Protein AF-A0A412N6F5-F1 (afdb_monomer_lite)

pLDDT: mean 70.25, std 10.72, range [35.09, 85.38]

Radius of gyration: 18.5 Å; chains: 1; bounding box: 48×37×52 Å

Foldseek 3Di:
DDDPVVLVVLVVVLVVLVVVLVVCVVPDDPPDDDVVSVVSVVCSLVSVLVSLVVCVVVVVCCVVPNPVVVLVVLCCVQVVVLCCVLPVVCCPPPVDDPPDPVSVVVSVPCPPPPPRNSRVVSSVVSVVVSVVVCVVVVVPD

InterPro domains:
  IPR002656 Acyltransferase 3 domain [PF01757] (7-138)
  IPR052734 Nodulation factor acetyltransferase [PTHR37312] (2-135)

Secondary structure (DSSP, 8-state):
----HHHHHHHHHHHHHHHHHHHHHHH--TT---HHHHHHHHHHHHHHHHHHHHHHHHH-HHHHH-HHHHHHHHHHHHHHHHHIIIIIHHHHHH-----SHHHHHHTT-TTT-TTTTHHHHHHHHHHHHHHHHHHHHHT--

Structure (mmCIF, N/CA/C/O backbone):
data_AF-A0A412N6F5-F1
#
_entry.id   AF-A0A412N6F5-F1
#
loop_
_atom_site.group_PDB
_atom_site.id
_atom_site.type_symbol
_atom_site.label_atom_id
_atom_site.label_alt_id
_atom_site.label_comp_id
_atom_site.label_asym_id
_atom_site.label_entity_id
_atom_site.label_seq_id
_atom_site.pdbx_PDB_ins_code
_atom_site.Cartn_x
_atom_site.Cartn_y
_atom_site.Cartn_z
_atom_site.occupancy
_atom_site.B_iso_or_equiv
_atom_site.auth_seq_id
_atom_site.auth_comp_id
_atom_site.auth_asym_id
_atom_site.auth_atom_id
_atom_site.pdbx_PDB_model_num
ATOM 1 N N . MET A 1 1 ? -12.644 -17.240 14.945 1.00 44.16 1 MET A N 1
ATOM 2 C CA . MET A 1 1 ? -12.453 -16.403 13.737 1.00 44.16 1 MET A CA 1
ATOM 3 C C . MET A 1 1 ? -12.464 -17.314 12.515 1.00 44.16 1 MET A C 1
ATOM 5 O O . MET A 1 1 ? -11.450 -17.941 12.242 1.00 44.16 1 MET A O 1
ATOM 9 N N . GLN A 1 2 ? -13.594 -17.452 11.816 1.00 44.81 2 GLN A N 1
ATOM 10 C CA . GLN A 1 2 ? -13.623 -18.191 10.548 1.00 44.81 2 GLN A CA 1
ATOM 11 C C . GLN A 1 2 ? -12.888 -17.371 9.484 1.00 44.81 2 GLN A C 1
ATOM 13 O O . GLN A 1 2 ? -13.275 -16.236 9.186 1.00 44.81 2 GLN A O 1
ATOM 18 N N . ARG A 1 3 ? -11.791 -17.921 8.951 1.00 55.47 3 ARG A N 1
ATOM 19 C CA . ARG A 1 3 ? -11.164 -17.378 7.746 1.00 55.47 3 ARG A CA 1
ATOM 20 C C . ARG A 1 3 ? -12.176 -17.493 6.621 1.00 55.47 3 ARG A C 1
ATOM 22 O O . ARG A 1 3 ? -12.819 -18.523 6.468 1.00 55.47 3 ARG A O 1
ATOM 29 N N . VAL A 1 4 ? -12.341 -16.419 5.865 1.00 65.88 4 VAL A N 1
ATOM 30 C CA . VAL A 1 4 ? -13.193 -16.462 4.683 1.00 65.88 4 VAL A CA 1
ATOM 31 C C . VAL A 1 4 ? -12.286 -16.715 3.513 1.00 65.88 4 VAL A C 1
ATOM 33 O O . VAL A 1 4 ? -11.640 -15.797 3.016 1.00 65.88 4 VAL A O 1
ATOM 36 N N . GLU A 1 5 ? -12.222 -17.989 3.149 1.00 74.06 5 GLU A N 1
ATOM 37 C CA . GLU A 1 5 ? -11.333 -18.545 2.132 1.00 74.06 5 GLU A CA 1
ATOM 38 C C . GLU A 1 5 ? -11.430 -17.758 0.821 1.00 74.06 5 GLU A C 1
ATOM 40 O O . GLU A 1 5 ? -10.413 -17.445 0.212 1.00 74.06 5 GLU A O 1
ATOM 45 N N . HIS A 1 6 ? -12.630 -17.286 0.463 1.00 77.69 6 HIS A N 1
ATOM 46 C CA . HIS A 1 6 ? -12.861 -16.416 -0.696 1.00 77.69 6 HIS A CA 1
ATOM 47 C C . HIS A 1 6 ? -11.967 -15.165 -0.730 1.00 77.69 6 HIS A C 1
ATOM 49 O O . HIS A 1 6 ? -11.555 -14.729 -1.802 1.00 77.69 6 HIS A O 1
ATOM 55 N N . ILE A 1 7 ? -11.631 -14.585 0.425 1.00 77.31 7 ILE A N 1
ATOM 56 C CA . ILE A 1 7 ? -10.766 -13.399 0.501 1.00 77.31 7 ILE A CA 1
ATOM 57 C C . ILE A 1 7 ? -9.298 -13.760 0.319 1.00 77.31 7 ILE A C 1
ATOM 59 O O . ILE A 1 7 ? -8.547 -12.983 -0.271 1.00 77.31 7 ILE A O 1
ATOM 63 N N . ASP A 1 8 ? -8.887 -14.927 0.803 1.00 77.69 8 ASP A N 1
ATOM 64 C CA . ASP A 1 8 ? -7.524 -15.407 0.605 1.00 77.69 8 ASP A CA 1
ATOM 65 C C . ASP A 1 8 ? -7.305 -15.790 -0.871 1.00 77.69 8 ASP A C 1
ATOM 67 O O . ASP A 1 8 ? -6.278 -15.419 -1.444 1.00 77.69 8 ASP A O 1
ATOM 71 N N . TYR A 1 9 ? -8.311 -16.374 -1.537 1.00 83.44 9 TYR A N 1
ATOM 72 C CA . TYR A 1 9 ? -8.307 -16.572 -2.993 1.00 83.44 9 TYR A CA 1
ATOM 73 C C . TYR A 1 9 ? -8.248 -15.248 -3.766 1.00 83.44 9 TYR A C 1
ATOM 75 O O . TYR A 1 9 ? -7.427 -15.108 -4.672 1.00 83.44 9 TYR A O 1
ATOM 83 N N . LEU A 1 10 ? -9.053 -14.248 -3.387 1.00 82.88 10 LEU A N 1
ATOM 84 C CA . LEU A 1 10 ? -9.028 -12.921 -4.019 1.00 82.88 10 LEU A CA 1
ATOM 85 C C . LEU A 1 10 ? -7.679 -12.215 -3.848 1.00 82.88 10 LEU A C 1
ATOM 87 O O . LEU A 1 10 ? -7.197 -11.583 -4.784 1.00 82.88 10 LEU A O 1
ATOM 91 N N . LYS A 1 11 ? -7.035 -12.341 -2.682 1.00 80.81 11 LYS A N 1
ATOM 92 C CA . LYS A 1 11 ? -5.668 -11.840 -2.479 1.00 80.81 11 LYS A CA 1
ATOM 93 C C . LYS A 1 11 ? -4.666 -12.546 -3.376 1.00 80.81 11 LYS A C 1
ATOM 95 O O . LYS A 1 11 ? -3.832 -11.875 -3.976 1.00 80.81 11 LYS A O 1
ATOM 100 N N . GLY A 1 12 ? -4.737 -13.874 -3.463 1.00 83.50 12 GLY A N 1
ATOM 101 C CA . GLY A 1 12 ? -3.881 -14.651 -4.356 1.00 83.50 12 GLY A CA 1
ATOM 102 C C . GLY A 1 12 ? -4.040 -14.198 -5.805 1.00 83.50 12 GLY A C 1
ATOM 103 O O . GLY A 1 12 ? -3.053 -13.905 -6.474 1.00 83.50 12 GLY A O 1
ATOM 104 N N . PHE A 1 13 ? -5.283 -14.025 -6.251 1.00 85.25 13 PHE A N 1
ATOM 105 C CA . PHE A 1 13 ? -5.604 -13.509 -7.579 1.00 85.25 13 PHE A CA 1
ATOM 106 C C . PHE A 1 13 ? -5.039 -12.100 -7.820 1.00 85.25 13 PHE A C 1
ATOM 108 O O . PHE A 1 13 ? -4.416 -11.855 -8.852 1.00 85.25 13 PHE A O 1
ATOM 115 N N . ALA A 1 14 ? -5.161 -11.199 -6.839 1.00 82.56 14 ALA A N 1
ATOM 116 C CA . ALA A 1 14 ? -4.574 -9.859 -6.886 1.00 82.56 14 ALA A CA 1
ATOM 117 C C . ALA A 1 14 ? -3.048 -9.899 -7.079 1.00 82.56 14 ALA A C 1
ATOM 119 O O . ALA A 1 14 ? -2.491 -9.179 -7.909 1.00 82.56 14 ALA A O 1
ATOM 120 N N . ILE A 1 15 ? -2.366 -10.761 -6.319 1.00 83.75 15 ILE A N 1
ATOM 121 C CA . ILE A 1 15 ? -0.908 -10.923 -6.374 1.00 83.75 15 ILE A CA 1
ATOM 122 C C . ILE A 1 15 ? -0.481 -11.502 -7.726 1.00 83.75 15 ILE A C 1
ATOM 124 O O . ILE A 1 15 ? 0.479 -11.014 -8.322 1.00 83.75 15 ILE A O 1
ATOM 128 N N . LEU A 1 16 ? -1.207 -12.497 -8.242 1.00 85.38 16 LEU A N 1
ATOM 129 C CA . LEU A 1 16 ? -0.938 -13.077 -9.559 1.00 85.38 16 LEU A CA 1
ATOM 130 C C . LEU A 1 16 ? -1.074 -12.037 -10.673 1.00 85.38 16 LEU A C 1
ATOM 132 O O . LEU A 1 16 ? -0.230 -11.986 -11.563 1.00 85.38 16 LEU A O 1
ATOM 136 N N . MET A 1 17 ? -2.080 -11.166 -10.603 1.00 83.00 17 MET A N 1
ATOM 137 C CA . MET A 1 17 ? -2.248 -10.072 -11.563 1.00 83.00 17 MET A CA 1
ATOM 138 C C . MET A 1 17 ? -1.082 -9.093 -11.570 1.00 83.00 17 MET A C 1
ATOM 140 O O . MET A 1 17 ? -0.616 -8.711 -12.641 1.00 83.00 17 MET A O 1
ATOM 144 N N . VAL A 1 18 ? -0.579 -8.722 -10.391 1.00 79.94 18 VAL A N 1
ATOM 145 C CA . VAL A 1 18 ? 0.618 -7.875 -10.276 1.00 79.94 18 VAL A CA 1
ATOM 146 C C . VAL A 1 18 ? 1.809 -8.568 -10.920 1.00 79.94 18 VAL A C 1
ATOM 148 O O . VAL A 1 18 ? 2.493 -7.958 -11.739 1.00 79.94 18 VAL A O 1
ATOM 151 N N . LEU A 1 19 ? 2.041 -9.837 -10.579 1.00 83.25 19 LEU A N 1
ATOM 152 C CA . LEU A 1 19 ? 3.159 -10.611 -11.109 1.00 83.25 19 LEU A CA 1
ATOM 153 C C . LEU A 1 19 ? 3.102 -10.694 -12.639 1.00 83.25 19 LEU A C 1
ATOM 155 O O . LEU A 1 19 ? 4.100 -10.417 -13.300 1.00 83.25 19 LEU A O 1
ATOM 159 N N . LEU A 1 20 ? 1.931 -11.009 -13.201 1.00 81.75 20 LEU A N 1
ATOM 160 C CA . LEU A 1 20 ? 1.723 -11.047 -14.648 1.00 81.75 20 LEU A CA 1
ATOM 161 C C . LEU A 1 20 ? 1.994 -9.679 -15.279 1.00 81.75 20 LEU A C 1
ATOM 163 O O . LEU A 1 20 ? 2.792 -9.601 -16.210 1.00 81.75 20 LEU A O 1
ATOM 167 N N . GLY A 1 21 ? 1.418 -8.600 -14.742 1.00 75.88 21 GLY A N 1
ATOM 168 C CA . GLY A 1 21 ? 1.642 -7.245 -15.254 1.00 75.88 21 GLY A CA 1
ATOM 169 C C . GLY A 1 21 ? 3.126 -6.868 -15.316 1.00 75.88 21 GLY A C 1
ATOM 170 O O . GLY A 1 21 ? 3.592 -6.374 -16.340 1.00 75.88 21 GLY A O 1
ATOM 171 N N . HIS A 1 22 ? 3.896 -7.178 -14.267 1.00 78.50 22 HIS A N 1
ATOM 172 C CA . HIS A 1 22 ? 5.333 -6.885 -14.223 1.00 78.50 22 HIS A CA 1
ATOM 173 C C . HIS A 1 22 ? 6.144 -7.755 -15.193 1.00 78.50 22 HIS A C 1
ATOM 175 O O . HIS A 1 22 ? 7.040 -7.241 -15.861 1.00 78.50 22 HIS A O 1
ATOM 181 N N . ILE A 1 23 ? 5.835 -9.053 -15.310 1.00 78.50 23 ILE A N 1
ATOM 182 C CA . ILE A 1 23 ? 6.530 -9.959 -16.242 1.00 78.50 23 ILE A CA 1
ATOM 183 C C . ILE A 1 23 ? 6.291 -9.533 -17.692 1.00 78.50 23 ILE A C 1
ATOM 185 O O . ILE A 1 23 ? 7.232 -9.523 -18.487 1.00 78.50 23 ILE A O 1
ATOM 189 N N . PHE A 1 24 ? 5.053 -9.183 -18.043 1.00 73.62 24 PHE A N 1
ATOM 190 C CA . PHE A 1 24 ? 4.721 -8.772 -19.402 1.00 73.62 24 PHE A CA 1
ATOM 191 C C . PHE A 1 24 ? 5.337 -7.423 -19.759 1.00 73.62 24 PHE A C 1
ATOM 193 O O . PHE A 1 24 ? 5.927 -7.321 -20.827 1.00 73.62 24 PHE A O 1
ATOM 200 N N . ILE A 1 25 ? 5.294 -6.428 -18.866 1.00 70.31 25 ILE A N 1
ATOM 201 C CA . ILE A 1 25 ? 5.983 -5.143 -19.083 1.00 70.31 25 ILE A CA 1
ATOM 202 C C . ILE A 1 25 ? 7.492 -5.354 -19.256 1.00 70.31 25 ILE A C 1
ATOM 204 O O . ILE A 1 25 ? 8.092 -4.758 -20.144 1.00 70.31 25 ILE A O 1
ATOM 208 N N . ALA A 1 26 ? 8.109 -6.228 -18.455 1.00 69.50 26 ALA A N 1
ATOM 209 C CA . ALA A 1 26 ? 9.543 -6.504 -18.544 1.00 69.50 26 ALA A CA 1
ATOM 210 C C . ALA A 1 26 ? 9.953 -7.241 -19.832 1.00 69.50 26 ALA A C 1
ATOM 212 O O . ALA A 1 26 ? 11.102 -7.132 -20.257 1.00 69.50 26 ALA A O 1
ATOM 213 N N . LYS A 1 27 ? 9.040 -8.009 -20.440 1.00 68.19 27 LYS A N 1
ATOM 214 C CA . LYS A 1 27 ? 9.284 -8.765 -21.678 1.00 68.19 27 LYS A CA 1
ATOM 215 C C . LYS A 1 27 ? 8.734 -8.094 -22.937 1.00 68.19 27 LYS A C 1
ATOM 217 O O . LYS A 1 27 ? 9.034 -8.570 -24.028 1.00 68.19 27 LYS A O 1
ATOM 222 N N . ALA A 1 28 ? 7.935 -7.037 -22.807 1.00 65.62 28 ALA A N 1
ATOM 223 C CA . ALA A 1 28 ? 7.342 -6.338 -23.937 1.00 65.62 28 ALA A CA 1
ATOM 224 C C . ALA A 1 28 ? 8.434 -5.593 -24.729 1.00 65.62 28 ALA A C 1
ATOM 226 O O . ALA A 1 28 ? 9.102 -4.718 -24.171 1.00 65.62 28 ALA A O 1
ATOM 227 N N . PRO A 1 29 ? 8.627 -5.900 -26.025 1.00 64.06 29 PRO A N 1
ATOM 228 C CA . PRO A 1 29 ? 9.474 -5.091 -26.891 1.00 64.06 29 PRO A CA 1
ATOM 229 C C . PRO A 1 29 ? 8.905 -3.671 -26.982 1.00 64.06 29 PRO A C 1
ATOM 231 O O . PRO A 1 29 ? 7.686 -3.496 -27.068 1.00 64.06 29 PRO A O 1
ATOM 234 N N . ALA A 1 30 ? 9.777 -2.660 -26.967 1.00 57.66 30 ALA A N 1
ATOM 235 C CA . ALA A 1 30 ? 9.369 -1.260 -27.041 1.00 57.66 30 ALA A CA 1
ATOM 236 C C . ALA A 1 30 ? 8.454 -1.025 -28.261 1.00 57.66 30 ALA A C 1
ATOM 238 O O . ALA A 1 30 ? 8.883 -1.201 -29.399 1.00 57.66 30 ALA A O 1
ATOM 239 N N . GLY A 1 31 ? 7.192 -0.654 -28.011 1.00 58.50 31 GLY A N 1
ATOM 240 C CA . GLY A 1 31 ? 6.201 -0.329 -29.047 1.00 58.50 31 GLY A CA 1
ATOM 241 C C . GLY A 1 31 ? 5.081 -1.354 -29.272 1.00 58.50 31 GLY A C 1
ATOM 242 O O . GLY A 1 31 ? 4.182 -1.071 -30.060 1.00 58.50 31 GLY A O 1
ATOM 243 N N . MET A 1 32 ? 5.073 -2.508 -28.591 1.00 61.53 32 MET A N 1
ATOM 244 C CA . MET A 1 32 ? 3.937 -3.442 -28.645 1.00 61.53 32 MET A CA 1
ATOM 245 C C . MET A 1 32 ? 2.965 -3.231 -27.479 1.00 61.53 32 MET A C 1
ATOM 247 O O . MET A 1 32 ? 3.285 -3.490 -26.320 1.00 61.53 32 MET A O 1
ATOM 251 N N . HIS A 1 33 ? 1.749 -2.796 -27.811 1.00 62.22 33 HIS A N 1
ATOM 252 C CA . HIS A 1 33 ? 0.634 -2.705 -26.873 1.00 62.22 33 HIS A CA 1
ATOM 253 C C . HIS A 1 33 ? -0.007 -4.082 -26.691 1.00 62.22 33 HIS A C 1
ATOM 255 O O . HIS A 1 33 ? -0.558 -4.654 -27.632 1.00 62.22 33 HIS A O 1
ATOM 261 N N . TYR A 1 34 ? 0.053 -4.616 -25.471 1.00 71.69 34 TYR A N 1
ATOM 262 C CA . TYR A 1 34 ? -0.668 -5.831 -25.103 1.00 71.69 34 TYR A CA 1
ATOM 263 C C . TYR A 1 34 ? -1.973 -5.432 -24.397 1.00 71.69 34 TYR A C 1
ATOM 265 O O . TYR A 1 34 ? -1.929 -5.113 -23.205 1.00 71.69 34 TYR A O 1
ATOM 273 N N . PRO A 1 35 ? -3.140 -5.477 -25.071 1.00 74.44 35 PRO A N 1
ATOM 274 C CA . PRO A 1 35 ? -4.405 -4.995 -24.503 1.00 74.44 35 PRO A CA 1
ATOM 275 C C . PRO A 1 35 ? -4.779 -5.717 -23.201 1.00 74.44 35 PRO A C 1
ATOM 277 O O . PRO A 1 35 ? -5.288 -5.110 -22.263 1.00 74.44 35 PRO A O 1
ATOM 280 N N . PHE A 1 36 ? -4.437 -7.003 -23.081 1.00 72.88 36 PHE A N 1
ATOM 281 C CA . PHE A 1 36 ? -4.617 -7.766 -21.842 1.00 72.88 36 PHE A CA 1
ATOM 282 C C . PHE A 1 36 ? -3.827 -7.192 -20.659 1.00 72.88 36 PHE A C 1
ATOM 284 O O . PHE A 1 36 ? -4.314 -7.203 -19.529 1.00 72.88 36 PHE A O 1
ATOM 291 N N . CYS A 1 37 ? -2.623 -6.672 -20.903 1.00 72.19 37 CYS A N 1
ATOM 292 C CA . CYS A 1 37 ? -1.791 -6.091 -19.853 1.00 72.19 37 CYS A CA 1
ATOM 293 C C . CYS A 1 37 ? -2.318 -4.730 -19.415 1.00 72.19 37 CYS A C 1
ATOM 295 O O . CYS A 1 37 ? -2.346 -4.467 -18.219 1.00 72.19 37 CYS A O 1
ATOM 297 N N . GLU A 1 38 ? -2.786 -3.899 -20.346 1.00 74.81 38 GLU A N 1
ATOM 298 C CA . GLU A 1 38 ? -3.405 -2.606 -20.026 1.00 74.81 38 GLU A CA 1
ATOM 299 C C . GLU A 1 38 ? -4.673 -2.789 -19.190 1.00 74.81 38 GLU A C 1
ATOM 301 O O . GLU A 1 38 ? -4.865 -2.102 -18.183 1.00 74.81 38 GLU A O 1
ATOM 306 N N . ILE A 1 39 ? -5.485 -3.791 -19.540 1.00 78.88 39 ILE A N 1
ATOM 307 C CA . ILE A 1 39 ? -6.658 -4.171 -18.757 1.00 78.88 39 ILE A CA 1
ATOM 308 C C . ILE A 1 39 ? -6.225 -4.566 -17.343 1.00 78.88 39 ILE A C 1
ATOM 310 O O . ILE A 1 39 ? -6.669 -3.925 -16.397 1.00 78.88 39 ILE A O 1
ATOM 314 N N . ILE A 1 40 ? -5.304 -5.522 -17.168 1.00 79.75 40 ILE A N 1
ATOM 315 C CA . ILE A 1 40 ? -4.813 -5.916 -15.832 1.00 79.75 40 ILE A CA 1
ATOM 316 C C . ILE A 1 40 ? -4.249 -4.708 -15.071 1.00 79.75 40 ILE A C 1
ATOM 318 O O . ILE A 1 40 ? -4.554 -4.516 -13.890 1.00 79.75 40 ILE A O 1
ATOM 322 N N . TYR A 1 41 ? -3.476 -3.852 -15.742 1.00 73.62 41 TYR A N 1
ATOM 323 C CA . TYR A 1 41 ? -2.849 -2.688 -15.128 1.00 73.62 41 TYR A CA 1
ATOM 324 C C . TYR A 1 41 ? -3.881 -1.676 -14.603 1.00 73.62 41 TYR A C 1
ATOM 326 O O . TYR A 1 41 ? -3.690 -1.103 -13.532 1.00 73.62 41 TYR A O 1
ATOM 334 N N . SER A 1 42 ? -5.012 -1.525 -15.296 1.00 79.06 42 SER A N 1
ATOM 335 C CA . SER A 1 42 ? -6.061 -0.568 -14.928 1.00 79.06 42 SER A CA 1
ATOM 336 C C . SER A 1 42 ? -6.803 -0.902 -13.627 1.00 79.06 42 SER A C 1
ATOM 338 O O . SER A 1 42 ? -7.222 0.015 -12.921 1.00 79.06 42 SER A O 1
ATOM 340 N N . PHE A 1 43 ? -6.951 -2.185 -13.268 1.00 80.19 43 PHE A N 1
ATOM 341 C CA . PHE A 1 43 ? -7.766 -2.568 -12.106 1.00 80.19 43 PHE A CA 1
ATOM 342 C C . PHE A 1 43 ? -7.035 -3.339 -11.013 1.00 80.19 43 PHE A C 1
ATOM 344 O O . PHE A 1 43 ? -7.561 -3.390 -9.902 1.00 80.19 43 PHE A O 1
ATOM 351 N N . HIS A 1 44 ? -5.858 -3.931 -11.254 1.00 81.81 44 HIS A N 1
ATOM 352 C CA . HIS A 1 44 ? -5.186 -4.717 -10.209 1.00 81.81 44 HIS A CA 1
ATOM 353 C C . HIS A 1 44 ? -4.922 -3.877 -8.946 1.00 81.81 44 HIS A C 1
ATOM 355 O O . HIS A 1 44 ? -5.196 -4.348 -7.843 1.00 81.81 44 HIS A O 1
ATOM 361 N N . MET A 1 45 ? -4.503 -2.610 -9.084 1.00 80.94 45 MET A N 1
ATOM 362 C CA . MET A 1 45 ? -4.361 -1.695 -7.944 1.00 80.94 45 MET A CA 1
ATOM 363 C C . MET A 1 45 ? -5.707 -1.445 -7.255 1.00 80.94 45 MET A C 1
ATOM 365 O O . MET A 1 45 ? -5.803 -1.617 -6.041 1.00 80.94 45 MET A O 1
ATOM 369 N N . SER A 1 46 ? -6.768 -1.132 -8.008 1.00 82.81 46 SER A N 1
ATOM 370 C CA . SER A 1 46 ? -8.140 -0.958 -7.493 1.00 82.81 46 SER A CA 1
ATOM 371 C C . SER A 1 46 ? -8.642 -2.189 -6.727 1.00 82.81 46 SER A C 1
ATOM 373 O O . SER A 1 46 ? -9.296 -2.062 -5.690 1.00 82.81 46 SER A O 1
ATOM 375 N N . LEU A 1 47 ? -8.270 -3.388 -7.173 1.00 83.38 47 LEU A N 1
ATOM 376 C CA . LEU A 1 47 ? -8.583 -4.645 -6.503 1.00 83.38 47 LEU A CA 1
ATOM 377 C C . LEU A 1 47 ? -7.838 -4.759 -5.161 1.00 83.38 47 LEU A C 1
ATOM 379 O O . LEU A 1 47 ? -8.449 -5.141 -4.161 1.00 83.38 47 LEU A O 1
ATOM 383 N N . PHE A 1 48 ? -6.568 -4.340 -5.078 1.00 80.88 48 PHE A N 1
ATOM 384 C CA . PHE A 1 48 ? -5.859 -4.236 -3.792 1.00 80.88 48 PHE A CA 1
ATOM 385 C C . PHE A 1 48 ? -6.519 -3.243 -2.831 1.00 80.88 48 PHE A C 1
ATOM 387 O O . PHE A 1 48 ? -6.625 -3.547 -1.639 1.00 80.88 48 PHE A O 1
ATOM 394 N N . PHE A 1 49 ? -6.998 -2.094 -3.322 1.00 82.50 49 PHE A N 1
ATOM 395 C CA . PHE A 1 49 ? -7.783 -1.150 -2.513 1.00 82.50 49 PHE A CA 1
ATOM 396 C C . PHE A 1 49 ? -9.043 -1.807 -1.956 1.00 82.50 49 PHE A C 1
ATOM 398 O O . PHE A 1 49 ? -9.267 -1.769 -0.742 1.00 82.50 49 PHE A O 1
ATOM 405 N N . PHE A 1 50 ? -9.809 -2.481 -2.811 1.00 83.38 50 PHE A N 1
ATOM 406 C CA . PHE A 1 50 ? -11.036 -3.164 -2.416 1.00 83.38 50 PHE A CA 1
ATOM 407 C C . PHE A 1 50 ? -10.782 -4.251 -1.366 1.00 83.38 50 PHE A C 1
ATOM 409 O O . PHE A 1 50 ? -11.392 -4.245 -0.296 1.00 83.38 50 PHE A O 1
ATOM 416 N N . VAL A 1 51 ? -9.828 -5.150 -1.619 1.00 82.44 51 VAL A N 1
ATOM 417 C CA . VAL A 1 51 ? -9.487 -6.241 -0.696 1.00 82.44 51 VAL A CA 1
ATOM 418 C C . VAL A 1 51 ? -8.954 -5.697 0.630 1.00 82.44 51 VAL A C 1
ATOM 420 O O . V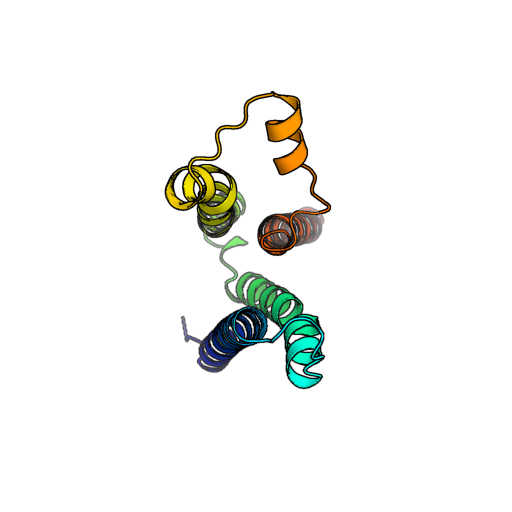AL A 1 51 ? -9.318 -6.201 1.694 1.00 82.44 51 VAL A O 1
ATOM 423 N N . SER A 1 52 ? -8.117 -4.656 0.602 1.00 80.00 52 SER A N 1
ATOM 424 C CA . SER A 1 52 ? -7.573 -4.028 1.811 1.00 80.00 52 SER A CA 1
ATOM 425 C C . SER A 1 52 ? -8.668 -3.403 2.680 1.00 80.00 52 SER A C 1
ATOM 427 O O . SER A 1 52 ? -8.657 -3.620 3.900 1.00 80.00 52 SER A O 1
ATOM 429 N N . GLY A 1 53 ? -9.613 -2.688 2.055 1.00 77.12 53 GLY A N 1
ATOM 430 C CA . GLY A 1 53 ? -10.773 -2.076 2.707 1.00 77.12 53 GLY A CA 1
ATOM 431 C C . GLY A 1 53 ? -11.756 -3.112 3.250 1.00 77.12 53 GLY A C 1
ATOM 432 O O . GLY A 1 53 ? -12.145 -3.037 4.413 1.00 77.12 53 GLY A O 1
ATOM 433 N N . PHE A 1 54 ? -12.067 -4.152 2.473 1.00 78.56 54 PHE A N 1
ATOM 434 C CA . PHE A 1 54 ? -12.907 -5.261 2.929 1.00 78.56 54 PHE A CA 1
ATOM 435 C C . PHE A 1 54 ? -12.307 -5.963 4.154 1.00 78.56 54 PHE A C 1
ATOM 437 O O . PHE A 1 54 ? -13.007 -6.260 5.123 1.00 78.56 54 PHE A O 1
ATOM 444 N N . LEU A 1 55 ? -10.989 -6.187 4.154 1.00 75.44 55 LEU A N 1
ATOM 445 C CA . LEU A 1 55 ? -10.291 -6.768 5.297 1.00 75.44 55 LEU A CA 1
ATOM 446 C C . LEU A 1 55 ? -10.309 -5.833 6.516 1.00 75.44 55 LEU A C 1
ATOM 448 O O . LEU A 1 55 ? -10.383 -6.311 7.645 1.00 75.44 55 LEU A O 1
ATOM 452 N N . ALA A 1 56 ? -10.231 -4.515 6.306 1.00 72.06 56 ALA A N 1
ATOM 453 C CA . ALA A 1 56 ? -10.337 -3.524 7.376 1.00 72.06 56 ALA A CA 1
ATOM 454 C C . ALA A 1 56 ? -11.739 -3.510 8.006 1.00 72.06 56 ALA A C 1
ATOM 456 O O . ALA A 1 56 ? -11.846 -3.521 9.231 1.00 72.06 56 ALA A O 1
ATOM 457 N N . TYR A 1 57 ? -12.789 -3.575 7.184 1.00 71.94 57 TYR A N 1
ATOM 458 C CA . TYR A 1 57 ? -14.177 -3.683 7.636 1.00 71.94 57 TYR A CA 1
ATOM 459 C C . TYR A 1 57 ? -14.422 -4.984 8.408 1.00 71.94 57 TYR A C 1
ATOM 461 O O . TYR A 1 57 ? -14.864 -4.972 9.555 1.00 71.94 57 TYR A O 1
ATOM 469 N N . LYS A 1 58 ? -14.056 -6.123 7.812 1.00 69.19 58 LYS A N 1
ATOM 470 C CA . LYS A 1 58 ? -14.326 -7.447 8.378 1.00 69.19 58 LYS A CA 1
ATOM 471 C C . LYS A 1 58 ? -13.578 -7.723 9.671 1.00 69.19 58 LYS A C 1
ATOM 473 O O . LYS A 1 58 ? -14.080 -8.447 10.525 1.00 69.19 58 LYS A O 1
ATOM 478 N N . THR A 1 59 ? -12.358 -7.207 9.802 1.00 63.69 59 THR A N 1
ATOM 479 C CA . THR A 1 59 ? -11.522 -7.581 10.940 1.00 63.69 59 THR A CA 1
ATOM 480 C C . THR A 1 59 ? -12.057 -7.021 12.260 1.00 63.69 59 THR A C 1
ATOM 482 O O . THR A 1 59 ? -11.684 -7.550 13.294 1.00 63.69 59 THR A O 1
ATOM 485 N N . ASN A 1 60 ? -12.928 -5.999 12.262 1.00 58.09 60 ASN A N 1
ATOM 486 C CA . ASN A 1 60 ? -13.546 -5.363 13.446 1.00 58.09 60 ASN A CA 1
ATOM 487 C C . ASN A 1 60 ? -12.595 -5.096 14.645 1.00 58.09 60 ASN A C 1
ATOM 489 O O . ASN A 1 60 ? -13.030 -4.772 15.749 1.00 58.09 60 ASN A O 1
ATOM 493 N N . GLN A 1 61 ? -11.273 -5.161 14.420 1.00 54.00 61 GLN A N 1
ATOM 494 C CA . GLN A 1 61 ? -10.212 -5.030 15.427 1.00 54.00 61 GLN A CA 1
ATOM 495 C C . GLN A 1 61 ? -10.157 -3.621 16.019 1.00 54.00 61 GLN A C 1
ATOM 497 O O . GLN A 1 61 ? -9.494 -3.403 17.030 1.00 54.00 61 GLN A O 1
ATOM 502 N N . ILE A 1 62 ? -10.865 -2.677 15.394 1.00 55.69 62 ILE A N 1
ATOM 503 C CA . ILE A 1 62 ? -11.049 -1.312 15.873 1.00 55.69 62 ILE A CA 1
ATOM 504 C C . ILE A 1 62 ? -11.764 -1.315 17.232 1.00 55.69 62 ILE A C 1
ATOM 506 O O . ILE A 1 62 ? -11.376 -0.540 18.103 1.00 55.69 62 ILE A O 1
ATOM 510 N N . LYS A 1 63 ? -12.737 -2.217 17.441 1.00 52.75 63 LYS A N 1
ATOM 511 C CA . LYS A 1 63 ? -13.474 -2.334 18.709 1.00 52.75 63 LYS A CA 1
ATOM 512 C C . LYS A 1 63 ? -12.692 -3.068 19.804 1.00 52.75 63 LYS A C 1
ATOM 514 O O . LYS A 1 63 ? -12.841 -2.723 20.965 1.00 52.75 63 LYS A O 1
ATOM 519 N N . GLU A 1 64 ? -11.845 -4.038 19.452 1.00 53.94 64 GLU A N 1
ATOM 520 C CA . GLU A 1 64 ? -11.172 -4.894 20.448 1.00 53.94 64 GLU A CA 1
ATOM 521 C C . GLU A 1 64 ? -9.784 -4.410 20.895 1.00 53.94 64 GLU A C 1
ATOM 523 O O . GLU A 1 64 ? -9.396 -4.648 22.034 1.00 53.94 64 GLU A O 1
ATOM 528 N N . LYS A 1 65 ? -8.994 -3.779 20.013 1.00 58.16 65 LYS A N 1
ATOM 529 C CA . LYS A 1 65 ? -7.572 -3.461 20.289 1.00 58.16 65 LYS A CA 1
ATOM 530 C C . LYS A 1 65 ? -7.221 -1.981 20.165 1.00 58.16 65 LYS A C 1
ATOM 532 O O . LYS A 1 65 ? -6.062 -1.603 20.331 1.00 58.16 65 LYS A O 1
ATOM 537 N N . GLY A 1 66 ? -8.217 -1.147 19.884 1.00 63.91 66 GLY A N 1
ATOM 538 C CA . GLY A 1 66 ? -8.053 0.288 19.740 1.00 63.91 66 GLY A CA 1
ATOM 539 C C . GLY A 1 66 ? -7.537 0.722 18.365 1.00 63.91 66 GLY A C 1
ATOM 540 O O . GLY A 1 66 ? -6.736 0.069 17.690 1.00 63.91 66 GLY A O 1
ATOM 541 N N . ILE A 1 67 ? -7.999 1.905 17.979 1.00 66.38 67 ILE A N 1
ATOM 542 C CA . ILE A 1 67 ? -7.736 2.611 16.720 1.00 66.38 67 ILE A CA 1
ATOM 543 C C . ILE A 1 67 ? -6.227 2.769 16.443 1.00 66.38 67 ILE A C 1
ATOM 545 O O . ILE A 1 67 ? -5.761 2.534 15.328 1.00 66.38 67 ILE A O 1
ATOM 549 N N . VAL A 1 68 ? -5.443 3.117 17.470 1.00 65.06 68 VAL A N 1
ATOM 550 C CA . VAL A 1 68 ? -4.003 3.407 17.345 1.00 65.06 68 VAL A CA 1
ATOM 551 C C . VAL A 1 68 ? -3.189 2.150 17.015 1.00 65.06 68 VAL A C 1
ATOM 553 O O . VAL A 1 68 ? -2.295 2.194 16.168 1.00 65.06 68 VAL A O 1
ATOM 556 N N . PHE A 1 69 ? -3.518 1.007 17.626 1.00 72.44 69 PHE A N 1
ATOM 557 C CA . PHE A 1 69 ? -2.832 -0.260 17.359 1.00 72.44 69 PHE A CA 1
ATOM 558 C C . PHE A 1 69 ? -3.079 -0.743 15.924 1.00 72.44 69 PHE A C 1
ATOM 560 O O . PHE A 1 69 ? -2.155 -1.203 15.247 1.00 72.44 69 PHE A O 1
ATOM 567 N N . PHE A 1 70 ? -4.310 -0.578 15.432 1.00 72.00 70 PHE A N 1
ATOM 568 C CA . PHE A 1 70 ? -4.673 -0.908 14.056 1.00 72.00 70 PHE A CA 1
ATOM 569 C C . PHE A 1 70 ? -3.880 -0.076 13.035 1.00 72.00 70 PHE A C 1
ATOM 571 O O . PHE A 1 70 ? -3.298 -0.646 12.105 1.00 72.00 70 PHE A O 1
ATOM 578 N N . ILE A 1 71 ? -3.782 1.245 13.244 1.00 70.62 71 ILE A N 1
ATOM 579 C CA . ILE A 1 71 ? -2.994 2.140 12.380 1.00 70.62 71 ILE A CA 1
ATOM 580 C C . ILE A 1 71 ? -1.525 1.748 12.409 1.00 70.62 71 ILE A C 1
ATOM 582 O O . ILE A 1 71 ? -0.940 1.570 11.348 1.00 70.62 71 ILE A O 1
ATOM 586 N N . LYS A 1 72 ? -0.926 1.572 13.595 1.00 74.69 72 LYS A N 1
ATOM 587 C CA . LYS A 1 72 ? 0.502 1.243 13.711 1.00 74.69 72 LYS A CA 1
ATOM 588 C C . LYS A 1 72 ? 0.837 -0.041 12.953 1.00 74.69 72 LYS A C 1
ATOM 590 O O . LYS A 1 72 ? 1.812 -0.080 12.209 1.00 74.69 72 LYS A O 1
ATOM 595 N N . LYS A 1 73 ? -0.000 -1.073 13.076 1.00 77.94 73 LYS A N 1
ATOM 596 C CA . LYS A 1 73 ? 0.194 -2.343 12.368 1.00 77.94 73 LYS A CA 1
ATOM 597 C C . LYS A 1 73 ? 0.095 -2.185 10.849 1.00 77.94 73 LYS A C 1
ATOM 599 O O . LYS A 1 73 ? 0.920 -2.737 10.125 1.00 77.94 73 LYS A O 1
ATOM 604 N N . ARG A 1 74 ? -0.893 -1.429 10.358 1.00 75.50 74 ARG A N 1
ATOM 605 C CA . ARG A 1 74 ? -1.056 -1.153 8.921 1.00 75.50 74 ARG A CA 1
ATOM 606 C C . ARG A 1 74 ? 0.053 -0.251 8.377 1.00 75.50 74 ARG A C 1
ATOM 608 O O . ARG A 1 74 ? 0.559 -0.534 7.298 1.00 75.50 74 ARG A O 1
ATOM 615 N N . ALA A 1 75 ? 0.466 0.762 9.134 1.00 76.44 75 ALA A N 1
ATOM 616 C CA . ALA A 1 75 ? 1.575 1.649 8.805 1.00 76.44 75 ALA A CA 1
ATOM 617 C C . ALA A 1 75 ? 2.874 0.856 8.661 1.00 76.44 75 ALA A C 1
ATOM 619 O O . ALA A 1 75 ? 3.518 0.946 7.630 1.00 76.44 75 ALA A O 1
ATOM 620 N N . ILE A 1 76 ? 3.222 0.005 9.628 1.00 79.38 76 ILE A N 1
ATOM 621 C CA . ILE A 1 76 ? 4.424 -0.834 9.525 1.00 79.38 76 ILE A CA 1
ATOM 622 C C . ILE A 1 76 ? 4.303 -1.788 8.328 1.00 79.38 76 ILE A C 1
ATOM 624 O O . ILE A 1 76 ? 5.214 -1.901 7.524 1.00 79.38 76 ILE A O 1
ATOM 628 N N . SER A 1 77 ? 3.150 -2.428 8.134 1.00 77.69 77 SER A N 1
ATOM 629 C CA . SER A 1 77 ? 2.990 -3.384 7.034 1.00 77.69 77 SER A CA 1
ATOM 630 C C . SER A 1 77 ? 3.055 -2.760 5.633 1.00 77.69 77 SER A C 1
ATOM 632 O O . SER A 1 77 ? 3.392 -3.476 4.695 1.00 77.69 77 SER A O 1
ATOM 634 N N . LEU A 1 78 ? 2.684 -1.486 5.465 1.00 78.75 78 LEU A N 1
ATOM 635 C CA . LEU A 1 78 ? 2.589 -0.819 4.155 1.00 78.75 78 LEU A CA 1
ATOM 636 C C . LEU A 1 78 ? 3.723 0.189 3.928 1.00 78.75 78 LEU A C 1
ATOM 638 O O . LEU A 1 78 ? 4.310 0.238 2.851 1.00 78.75 78 LEU A O 1
ATOM 642 N N . LEU A 1 79 ? 4.055 0.980 4.946 1.00 76.94 79 LEU A N 1
ATOM 643 C CA . LEU A 1 79 ? 5.055 2.040 4.869 1.00 76.94 79 LEU A CA 1
ATOM 644 C C . LEU A 1 79 ? 6.480 1.484 4.955 1.00 76.94 79 LEU A C 1
ATOM 646 O O . LEU A 1 79 ? 7.363 2.001 4.281 1.00 76.94 79 LEU A O 1
ATOM 650 N N . THR A 1 80 ? 6.719 0.411 5.718 1.00 78.38 80 THR A N 1
ATOM 651 C CA . THR A 1 80 ? 8.043 -0.234 5.768 1.00 78.38 80 THR A CA 1
ATOM 652 C C . THR A 1 80 ? 8.496 -0.748 4.397 1.00 78.38 80 THR A C 1
ATOM 654 O O . THR A 1 80 ? 9.587 -0.359 3.979 1.00 78.38 80 THR A O 1
ATOM 657 N N . PRO A 1 81 ? 7.704 -1.546 3.646 1.00 78.19 81 PRO A N 1
ATOM 658 C CA . PRO A 1 81 ? 8.119 -1.959 2.307 1.00 78.19 81 PRO A CA 1
ATOM 659 C C . PRO A 1 81 ? 8.209 -0.777 1.332 1.00 78.19 81 PRO A C 1
ATOM 661 O O . PRO A 1 81 ? 9.106 -0.765 0.495 1.00 78.19 81 PRO A O 1
ATOM 664 N N . TYR A 1 82 ? 7.353 0.243 1.463 1.00 77.50 82 TYR A N 1
ATOM 665 C CA . TYR A 1 82 ? 7.440 1.461 0.648 1.00 77.50 82 TYR A CA 1
ATOM 666 C C . TYR A 1 82 ? 8.773 2.200 0.843 1.00 77.50 82 TYR A C 1
ATOM 668 O O . TYR A 1 82 ? 9.471 2.490 -0.125 1.00 77.50 82 TYR A O 1
ATOM 676 N N . LEU A 1 83 ? 9.163 2.459 2.095 1.00 75.31 83 LEU A N 1
ATOM 677 C CA . LEU A 1 83 ? 10.422 3.132 2.422 1.00 75.31 83 LEU A CA 1
ATOM 678 C C . LEU A 1 83 ? 11.635 2.293 2.006 1.00 75.31 83 LEU A C 1
ATOM 680 O O . LEU A 1 83 ? 12.620 2.842 1.515 1.00 75.31 83 LEU A O 1
ATOM 684 N N . PHE A 1 84 ? 11.553 0.968 2.147 1.00 79.44 84 PHE A N 1
ATOM 685 C CA . PHE A 1 84 ? 12.600 0.063 1.681 1.00 79.44 84 PHE A CA 1
ATOM 686 C C . PHE A 1 84 ? 12.812 0.168 0.165 1.00 79.44 84 PHE A C 1
ATOM 688 O O . PHE A 1 84 ? 13.941 0.338 -0.290 1.00 79.44 84 PHE A O 1
ATOM 695 N N . TRP A 1 85 ? 11.738 0.141 -0.624 1.00 73.88 85 TRP A N 1
ATOM 696 C CA . TRP A 1 85 ? 11.836 0.279 -2.080 1.00 73.88 85 TRP A CA 1
ATOM 697 C C . TRP A 1 85 ? 12.229 1.687 -2.539 1.00 73.88 85 TRP A C 1
ATOM 699 O O . TRP A 1 85 ? 12.898 1.825 -3.561 1.00 73.88 85 TRP A O 1
ATOM 709 N N . LEU A 1 86 ? 11.857 2.726 -1.789 1.00 72.06 86 LEU A N 1
ATOM 710 C CA . LEU A 1 86 ? 12.175 4.113 -2.131 1.00 72.06 86 LEU A CA 1
ATOM 711 C C . LEU A 1 86 ? 13.641 4.468 -1.854 1.00 72.06 86 LEU A C 1
ATOM 713 O O . LEU A 1 86 ? 14.288 5.123 -2.672 1.00 72.06 86 LEU A O 1
ATOM 717 N N . PHE A 1 87 ? 14.157 4.054 -0.696 1.00 68.94 87 PHE A N 1
ATOM 718 C CA . PHE A 1 87 ? 15.506 4.396 -0.258 1.00 68.94 87 PHE A CA 1
ATOM 719 C C . PHE A 1 87 ? 16.478 3.264 -0.539 1.00 68.94 87 PHE A C 1
ATOM 721 O O . PHE A 1 87 ? 17.417 3.441 -1.302 1.00 68.94 87 PHE A O 1
ATOM 728 N N . ILE A 1 88 ? 16.247 2.090 0.040 1.00 71.75 88 ILE A N 1
ATOM 729 C CA . ILE A 1 88 ? 17.252 1.026 0.117 1.00 71.75 88 ILE A CA 1
ATOM 730 C C . ILE A 1 88 ? 17.461 0.360 -1.249 1.00 71.75 88 ILE A C 1
ATOM 732 O O . ILE A 1 88 ? 18.598 0.219 -1.695 1.00 71.75 88 ILE A O 1
ATOM 736 N N . ALA A 1 89 ? 16.391 0.014 -1.963 1.00 70.75 89 ALA A N 1
ATOM 737 C CA . ALA A 1 89 ? 16.502 -0.664 -3.256 1.00 70.75 89 ALA A CA 1
ATOM 738 C C . ALA A 1 89 ? 17.356 0.087 -4.309 1.00 70.75 89 ALA A C 1
ATOM 740 O O . ALA A 1 89 ? 18.224 -0.548 -4.911 1.00 70.75 89 ALA A O 1
ATOM 741 N N . PRO A 1 90 ? 17.203 1.408 -4.542 1.00 68.12 90 PRO A N 1
ATOM 742 C CA . PRO A 1 90 ? 18.053 2.118 -5.501 1.00 68.12 90 PRO A CA 1
ATOM 743 C C . PRO A 1 90 ? 19.517 2.255 -5.055 1.00 68.12 90 PRO A C 1
ATOM 745 O O . PRO A 1 90 ? 20.385 2.311 -5.929 1.00 68.12 90 PRO A O 1
ATOM 748 N N . TYR A 1 91 ? 19.805 2.254 -3.744 1.00 67.25 91 TYR A N 1
ATOM 749 C CA . TYR A 1 91 ? 21.187 2.181 -3.248 1.00 67.25 91 TYR A CA 1
ATOM 750 C C . TYR A 1 91 ? 21.847 0.858 -3.648 1.00 67.25 91 TYR A C 1
ATOM 752 O O . TYR A 1 91 ? 22.958 0.874 -4.162 1.00 67.25 91 TYR A O 1
ATOM 760 N N . PHE A 1 92 ? 21.154 -0.271 -3.478 1.00 67.38 92 PHE A N 1
ATOM 761 C CA . PHE A 1 92 ? 21.712 -1.597 -3.772 1.00 67.38 92 PHE A CA 1
ATOM 762 C C . PHE A 1 92 ? 21.754 -1.940 -5.266 1.00 67.38 92 PHE A C 1
ATOM 764 O O . PHE A 1 92 ? 22.692 -2.587 -5.719 1.00 67.38 92 PHE A O 1
ATOM 771 N N . ILE A 1 93 ? 20.735 -1.547 -6.033 1.00 66.12 93 ILE A N 1
ATOM 772 C CA . ILE A 1 93 ? 20.562 -2.014 -7.420 1.00 66.12 93 ILE A CA 1
ATOM 773 C C . ILE A 1 93 ? 21.284 -1.107 -8.421 1.00 66.12 93 ILE A C 1
ATOM 775 O O . ILE A 1 93 ? 21.734 -1.572 -9.465 1.00 66.12 93 ILE A O 1
ATOM 779 N N . LYS A 1 94 ? 21.364 0.196 -8.137 1.00 61.22 94 LYS A N 1
ATOM 780 C CA . LYS A 1 94 ? 21.742 1.204 -9.135 1.00 61.22 94 LYS A CA 1
ATOM 781 C C . LYS A 1 94 ? 22.955 2.053 -8.745 1.00 61.22 94 LYS A C 1
ATOM 783 O O . LYS A 1 94 ? 23.328 2.915 -9.536 1.00 61.22 94 LYS A O 1
ATOM 788 N N . ASN A 1 95 ? 23.532 1.856 -7.547 1.00 59.28 95 ASN A N 1
ATOM 789 C CA . ASN A 1 95 ? 24.623 2.673 -6.977 1.00 59.28 95 ASN A CA 1
ATOM 790 C C . ASN A 1 95 ? 24.426 4.188 -7.197 1.00 59.28 95 ASN A C 1
ATOM 792 O O . ASN A 1 95 ? 25.370 4.947 -7.396 1.00 59.28 95 ASN A O 1
ATOM 796 N N . SER A 1 96 ? 23.166 4.632 -7.221 1.00 58.78 96 SER A N 1
ATOM 797 C CA . SER A 1 96 ? 22.801 6.004 -7.559 1.00 58.78 96 SER A CA 1
ATOM 798 C C . SER A 1 96 ? 22.620 6.785 -6.265 1.00 58.78 96 SER A C 1
ATOM 800 O O . SER A 1 96 ? 21.574 6.702 -5.615 1.00 58.78 96 SER A O 1
ATOM 802 N N . TYR A 1 97 ? 23.655 7.526 -5.881 1.00 58.47 97 TYR A N 1
ATOM 803 C CA . TYR A 1 97 ? 23.607 8.436 -4.742 1.00 58.47 97 TYR A CA 1
ATOM 804 C C . TYR A 1 97 ? 22.777 9.666 -5.125 1.00 58.47 97 TYR A C 1
ATOM 806 O O . TYR A 1 97 ? 22.994 10.210 -6.206 1.00 58.47 97 TYR A O 1
ATOM 814 N N . PRO A 1 98 ? 21.833 10.124 -4.282 1.00 57.50 98 PRO A N 1
ATOM 815 C CA . PRO A 1 98 ? 21.274 11.456 -4.458 1.00 57.50 98 PRO A CA 1
ATOM 816 C C . PRO A 1 98 ? 22.421 12.450 -4.265 1.00 57.50 98 PRO A C 1
ATOM 818 O O . PRO A 1 98 ? 22.936 12.601 -3.159 1.00 57.50 98 PRO A O 1
ATOM 821 N N . THR A 1 99 ? 22.862 13.075 -5.352 1.00 62.06 99 THR A N 1
ATOM 822 C CA . THR A 1 99 ? 23.984 14.025 -5.312 1.00 62.06 99 THR A CA 1
ATOM 823 C C . THR A 1 99 ? 23.537 15.396 -4.812 1.00 62.06 99 THR A C 1
ATOM 825 O O . THR A 1 99 ? 24.351 16.171 -4.322 1.00 62.06 99 THR A O 1
ATOM 828 N N . ASN A 1 100 ? 22.227 15.664 -4.854 1.00 65.88 100 ASN A N 1
ATOM 829 C CA . ASN A 1 100 ? 21.612 16.919 -4.441 1.00 65.88 100 ASN A CA 1
ATOM 830 C C . ASN A 1 100 ? 20.343 16.696 -3.601 1.00 65.88 100 ASN A C 1
ATOM 832 O O . ASN A 1 100 ? 19.563 15.776 -3.857 1.00 65.88 100 ASN A O 1
ATOM 836 N N . ILE A 1 101 ? 20.062 17.621 -2.669 1.00 62.66 101 ILE A N 1
ATOM 837 C CA . ILE A 1 101 ? 18.769 17.698 -1.953 1.00 62.66 101 ILE A CA 1
ATOM 838 C C . ILE A 1 101 ? 17.597 17.768 -2.951 1.00 62.66 101 ILE A C 1
ATOM 840 O O . ILE A 1 101 ? 16.540 17.198 -2.697 1.00 62.66 101 ILE A O 1
ATOM 844 N N . GLY A 1 102 ? 17.793 18.404 -4.113 1.00 65.62 102 GLY A N 1
ATOM 845 C CA . GLY A 1 102 ? 16.793 18.473 -5.183 1.00 65.62 102 GLY A CA 1
ATOM 846 C C . GLY A 1 102 ? 16.441 17.112 -5.797 1.00 65.62 102 GLY A C 1
ATOM 847 O O . GLY A 1 102 ? 15.269 16.852 -6.050 1.00 65.62 102 GLY A O 1
ATOM 848 N N . GLU A 1 103 ? 17.413 16.207 -5.960 1.00 65.12 103 GLU A N 1
ATOM 849 C CA . GLU A 1 103 ? 17.166 14.826 -6.418 1.00 65.12 103 GLU A CA 1
ATOM 850 C C . GLU A 1 103 ? 16.518 13.963 -5.330 1.00 65.12 103 GLU A C 1
ATOM 852 O O . GLU A 1 103 ? 15.765 13.031 -5.610 1.00 65.12 103 GLU A O 1
ATOM 857 N N . LEU A 1 104 ? 16.796 14.270 -4.062 1.00 62.72 104 LEU A N 1
ATOM 858 C CA . LEU A 1 104 ? 16.125 13.621 -2.943 1.00 62.72 104 LEU A CA 1
ATOM 859 C C . LEU A 1 104 ? 14.653 14.052 -2.862 1.00 62.72 104 LEU A C 1
ATOM 861 O O . LEU A 1 104 ? 13.777 13.215 -2.659 1.00 62.72 104 LEU A O 1
ATOM 865 N N . MET A 1 105 ? 14.372 15.342 -3.061 1.00 59.34 105 MET A N 1
ATOM 866 C CA . MET A 1 105 ? 13.011 15.881 -3.072 1.00 59.34 105 MET A CA 1
ATOM 867 C C . MET A 1 105 ? 12.231 15.473 -4.325 1.00 59.34 105 MET A C 1
ATOM 869 O O . MET A 1 105 ? 11.030 15.228 -4.231 1.00 59.34 105 MET A O 1
ATOM 873 N N . SER A 1 106 ? 12.885 15.30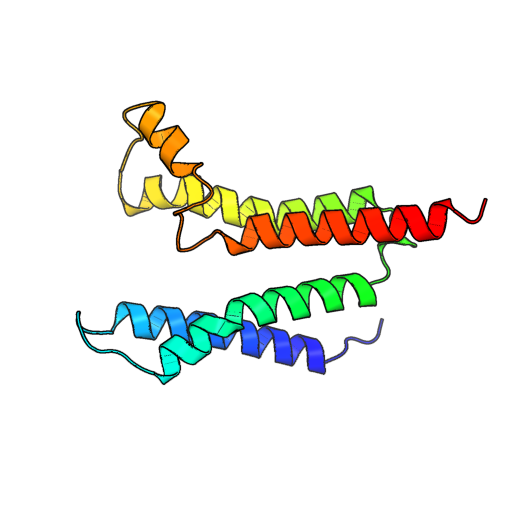2 -5.478 1.00 63.78 106 SER A N 1
ATOM 874 C CA . SER A 1 106 ? 12.231 14.767 -6.681 1.00 63.78 106 SER A CA 1
ATOM 875 C C . SER A 1 106 ? 11.774 13.314 -6.499 1.00 63.78 106 SER A C 1
ATOM 877 O O . SER A 1 106 ? 10.723 12.940 -7.010 1.00 63.78 106 SER A O 1
ATOM 879 N N . LYS A 1 107 ? 12.464 12.513 -5.673 1.00 61.66 107 LYS A N 1
ATOM 880 C CA . LYS A 1 107 ? 11.975 11.186 -5.248 1.00 61.66 107 LYS A CA 1
ATOM 881 C C . LYS A 1 107 ? 10.754 11.254 -4.327 1.00 61.66 107 LYS A C 1
ATOM 883 O O . LYS A 1 107 ? 10.040 10.264 -4.221 1.00 61.66 107 LYS A O 1
ATOM 888 N N . PHE A 1 108 ? 10.501 12.382 -3.666 1.00 58.72 108 PHE A N 1
ATOM 889 C CA . PHE A 1 108 ? 9.295 12.606 -2.863 1.00 58.72 108 PHE A CA 1
ATOM 890 C C . PHE A 1 108 ? 8.125 13.177 -3.663 1.00 58.72 108 PHE A C 1
ATOM 892 O O . PHE A 1 108 ? 7.013 13.212 -3.130 1.00 58.72 108 PHE A O 1
ATOM 899 N N . TYR A 1 109 ? 8.327 13.589 -4.923 1.00 58.16 109 TYR A N 1
ATOM 900 C CA . TYR A 1 109 ? 7.211 13.991 -5.770 1.00 58.16 109 TYR A CA 1
ATOM 901 C C . TYR A 1 109 ? 6.253 12.803 -5.915 1.00 58.16 109 TYR A C 1
ATOM 903 O O . TYR A 1 109 ? 6.530 11.804 -6.579 1.00 58.16 109 TYR A O 1
ATOM 911 N N . PHE A 1 110 ? 5.099 12.942 -5.259 1.00 54.31 110 PHE A N 1
ATOM 912 C CA . PHE A 1 110 ? 3.971 12.006 -5.253 1.00 54.31 110 PHE A CA 1
ATOM 913 C C . PHE A 1 110 ? 3.478 11.660 -6.673 1.00 54.31 110 PHE A C 1
ATOM 915 O O . PHE A 1 110 ? 2.776 10.675 -6.873 1.00 54.31 110 PHE A O 1
ATOM 922 N N . ILE A 1 111 ? 3.872 12.475 -7.653 1.00 44.78 111 ILE A N 1
ATOM 923 C CA . ILE A 1 111 ? 3.597 12.395 -9.084 1.00 44.78 111 ILE A CA 1
ATOM 924 C C . ILE A 1 111 ? 4.960 12.706 -9.742 1.00 44.78 111 ILE A C 1
ATOM 926 O O . ILE A 1 111 ? 5.281 13.889 -9.846 1.00 44.78 111 ILE A O 1
ATOM 930 N N . PRO A 1 112 ? 5.851 11.721 -10.016 1.00 46.06 112 PRO A N 1
ATOM 931 C CA . PRO A 1 112 ? 5.646 10.633 -10.976 1.00 46.06 112 PRO A CA 1
ATOM 932 C C . PRO A 1 112 ? 6.344 9.304 -10.578 1.00 46.06 112 PRO A C 1
ATOM 934 O O . PRO A 1 112 ? 6.920 8.620 -11.425 1.00 46.06 112 PRO A O 1
ATOM 937 N N . ASN A 1 113 ? 6.347 8.908 -9.299 1.00 51.75 113 ASN A N 1
ATOM 938 C CA . ASN A 1 113 ? 6.854 7.581 -8.910 1.00 51.75 113 ASN A CA 1
ATOM 939 C C . ASN A 1 113 ? 5.874 6.475 -9.348 1.00 51.75 113 ASN A C 1
ATOM 941 O O . ASN A 1 113 ? 5.068 5.975 -8.562 1.00 51.75 113 ASN A O 1
ATOM 945 N N . LEU A 1 114 ? 5.961 6.098 -10.625 1.00 55.94 114 LEU A N 1
ATOM 946 C CA . LEU A 1 114 ? 5.047 5.201 -11.347 1.00 55.94 114 LEU A CA 1
ATOM 947 C C . LEU A 1 114 ? 4.816 3.836 -10.671 1.00 55.94 114 LEU A C 1
ATOM 949 O O . LEU A 1 114 ? 3.755 3.246 -10.854 1.00 55.94 114 LEU A O 1
ATOM 953 N N . ASN A 1 115 ? 5.757 3.355 -9.852 1.00 60.91 115 ASN A N 1
ATOM 954 C CA . ASN A 1 115 ? 5.737 1.973 -9.359 1.00 60.91 115 ASN A CA 1
ATOM 955 C C . ASN A 1 115 ? 5.138 1.796 -7.950 1.00 60.91 115 ASN A C 1
ATOM 957 O O . ASN A 1 115 ? 4.613 0.729 -7.644 1.00 60.91 115 ASN A O 1
ATOM 961 N N . TYR A 1 116 ? 5.203 2.812 -7.077 1.00 68.62 116 TYR A N 1
ATOM 962 C CA . TYR A 1 116 ? 4.923 2.625 -5.637 1.00 68.62 116 TYR A CA 1
ATOM 963 C C . TYR A 1 116 ? 3.838 3.545 -5.066 1.00 68.62 116 TYR A C 1
ATOM 965 O O . TYR A 1 116 ? 3.559 3.487 -3.869 1.00 68.62 116 TYR A O 1
ATOM 973 N N . TRP A 1 117 ? 3.204 4.373 -5.901 1.00 71.94 117 TRP A N 1
ATOM 974 C CA . TRP A 1 117 ? 2.202 5.371 -5.497 1.00 71.94 117 TRP A CA 1
ATOM 975 C C . TRP A 1 117 ? 0.991 4.784 -4.748 1.00 71.94 117 TRP A C 1
ATOM 977 O O . TRP A 1 117 ? 0.377 5.458 -3.919 1.00 71.94 117 TRP A O 1
ATOM 987 N N . PHE A 1 118 ? 0.651 3.517 -5.000 1.00 74.69 118 PHE A N 1
ATOM 988 C CA . PHE A 1 118 ? -0.540 2.887 -4.430 1.00 74.69 118 PHE A CA 1
ATOM 989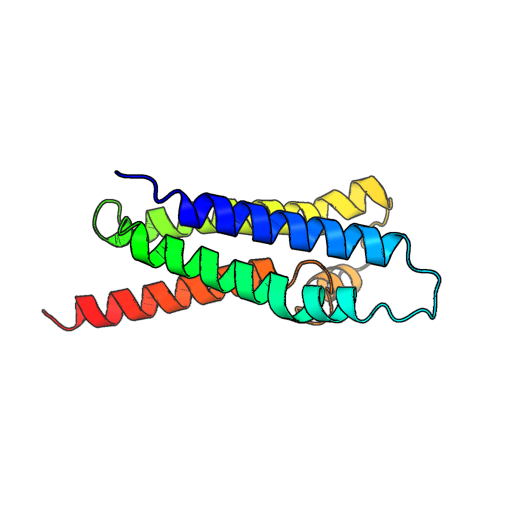 C C . PHE A 1 118 ? -0.420 2.612 -2.917 1.00 74.69 118 PHE A C 1
ATOM 991 O O . PHE A 1 118 ? -1.425 2.621 -2.209 1.00 74.69 118 PHE A O 1
ATOM 998 N N . LEU A 1 119 ? 0.797 2.399 -2.397 1.00 76.88 119 LEU A N 1
ATOM 999 C CA . LEU A 1 119 ? 1.070 2.102 -0.982 1.00 76.88 119 LEU A CA 1
ATOM 1000 C C . LEU A 1 119 ? 0.722 3.270 -0.037 1.00 76.88 119 LEU A C 1
ATOM 1002 O O . LEU A 1 119 ? -0.051 3.057 0.905 1.00 76.88 119 LEU A O 1
ATOM 1006 N N . PRO A 1 120 ? 1.233 4.501 -0.250 1.00 75.19 120 PRO A N 1
ATOM 1007 C CA . PRO A 1 120 ? 0.856 5.641 0.579 1.00 75.19 120 PRO A CA 1
ATOM 1008 C C . PRO A 1 120 ? -0.616 6.021 0.387 1.00 75.19 120 PRO A C 1
ATOM 1010 O O . PRO A 1 120 ? -1.277 6.392 1.355 1.00 75.19 120 PRO A O 1
ATOM 1013 N N . LEU A 1 121 ? -1.170 5.857 -0.819 1.00 80.38 121 LEU A N 1
ATOM 1014 C CA . LEU A 1 121 ? -2.587 6.125 -1.058 1.00 80.38 121 LEU A CA 1
ATOM 1015 C C . LEU A 1 121 ? -3.487 5.154 -0.276 1.00 80.38 121 LEU A C 1
ATOM 1017 O O . LEU A 1 121 ? -4.440 5.580 0.376 1.00 80.38 121 LEU A O 1
ATOM 1021 N N . LEU A 1 122 ? -3.149 3.859 -0.254 1.00 78.56 122 LEU A N 1
ATOM 1022 C CA . LEU A 1 122 ? -3.814 2.857 0.589 1.00 78.56 122 LEU A CA 1
ATOM 1023 C C . LEU A 1 122 ? -3.789 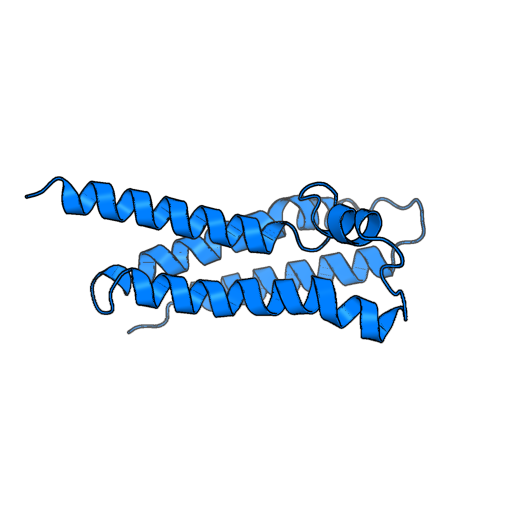3.263 2.061 1.00 78.56 122 LEU A C 1
ATOM 1025 O O . LEU A 1 122 ? -4.779 3.085 2.773 1.00 78.56 122 LEU A O 1
ATOM 1029 N N . PHE A 1 123 ? -2.661 3.790 2.530 1.00 79.00 123 PHE A N 1
ATOM 1030 C CA . PHE A 1 123 ? -2.529 4.257 3.902 1.00 79.00 123 PHE A CA 1
ATOM 1031 C C . PHE A 1 123 ? -3.460 5.444 4.195 1.00 79.00 123 PHE A C 1
ATOM 1033 O O . PHE A 1 123 ? -4.179 5.409 5.193 1.00 79.00 123 PHE A O 1
ATOM 1040 N N . ILE A 1 124 ? -3.538 6.428 3.293 1.00 81.00 124 ILE A N 1
ATOM 1041 C CA . ILE A 1 124 ? -4.458 7.573 3.409 1.00 81.00 124 ILE A CA 1
ATOM 1042 C C . ILE A 1 124 ? -5.919 7.105 3.459 1.00 81.00 124 ILE A C 1
ATOM 1044 O O . ILE A 1 124 ? -6.658 7.513 4.353 1.00 81.00 124 ILE A O 1
ATOM 1048 N N . PHE A 1 125 ? -6.335 6.190 2.578 1.00 80.88 125 PHE A N 1
ATOM 1049 C CA . PHE A 1 125 ? -7.698 5.644 2.611 1.00 80.88 125 PHE A CA 1
ATOM 1050 C C . PHE A 1 125 ? -8.020 4.922 3.926 1.00 80.88 125 PHE A C 1
ATOM 1052 O O . PHE A 1 125 ? -9.134 5.043 4.435 1.00 80.88 125 PHE A O 1
ATOM 1059 N N . ASN A 1 126 ? -7.051 4.218 4.522 1.00 75.62 126 ASN A N 1
ATOM 1060 C CA . ASN A 1 126 ? -7.236 3.613 5.845 1.00 75.62 126 ASN A CA 1
ATOM 1061 C C . ASN A 1 126 ? -7.409 4.673 6.948 1.00 75.62 126 ASN A C 1
ATOM 1063 O O . ASN A 1 126 ? -8.206 4.461 7.862 1.00 75.62 126 ASN A O 1
ATOM 1067 N N . ILE A 1 127 ? -6.709 5.812 6.866 1.00 78.75 127 ILE A N 1
ATOM 1068 C CA . ILE A 1 127 ? -6.903 6.942 7.790 1.00 78.75 127 ILE A CA 1
ATOM 1069 C C . ILE A 1 127 ? -8.305 7.535 7.624 1.00 78.75 127 ILE A C 1
ATOM 1071 O O . ILE A 1 127 ? -8.995 7.733 8.622 1.00 78.75 127 ILE A O 1
ATOM 1075 N N . ILE A 1 128 ? -8.754 7.769 6.387 1.00 81.75 128 ILE A N 1
ATOM 1076 C CA . ILE A 1 128 ? -10.092 8.310 6.099 1.00 81.75 128 ILE A CA 1
ATOM 1077 C C . IL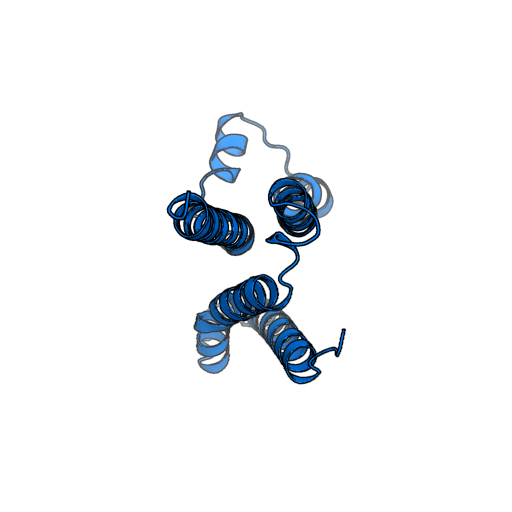E A 1 128 ? -11.183 7.382 6.644 1.00 81.75 128 ILE A C 1
ATOM 1079 O O . ILE A 1 128 ? -12.084 7.843 7.341 1.00 81.75 128 ILE A O 1
ATOM 1083 N N . TYR A 1 129 ? -11.077 6.074 6.392 1.00 77.88 129 TYR A N 1
ATOM 1084 C CA . TYR A 1 129 ? -12.018 5.078 6.917 1.00 77.88 129 TYR A CA 1
ATOM 1085 C C . TYR A 1 129 ? -12.125 5.132 8.447 1.00 77.88 129 TYR A C 1
ATOM 1087 O O . TYR A 1 129 ? -13.202 5.024 9.030 1.00 77.88 129 TYR A O 1
ATOM 1095 N N . LEU A 1 130 ? -10.995 5.338 9.111 1.00 73.31 130 LEU A N 1
ATOM 1096 C CA . LEU A 1 130 ? -10.917 5.398 10.559 1.00 73.31 130 LEU A CA 1
ATOM 1097 C C . LEU A 1 130 ? -11.450 6.719 11.126 1.00 73.31 130 LEU A C 1
ATOM 1099 O O . LEU A 1 130 ? -12.120 6.699 12.158 1.00 73.31 130 LEU A O 1
ATOM 1103 N N . LEU A 1 131 ? -11.208 7.844 10.449 1.00 77.94 131 LEU A N 1
ATOM 1104 C CA . LEU A 1 131 ? -11.836 9.128 10.770 1.00 77.94 131 LEU A CA 1
ATOM 1105 C C . LEU A 1 131 ? -13.358 9.032 10.650 1.00 77.94 131 LEU A C 1
ATOM 1107 O O . LEU A 1 131 ? -14.061 9.431 11.576 1.00 77.94 131 LEU A O 1
ATOM 1111 N N . TYR A 1 132 ? -13.854 8.427 9.567 1.00 80.12 132 TYR A N 1
ATOM 1112 C CA . TYR A 1 132 ? -15.279 8.167 9.375 1.00 80.12 132 TYR A CA 1
ATOM 1113 C C . TYR A 1 132 ? -15.851 7.326 10.523 1.00 80.12 132 TYR A C 1
ATOM 1115 O O . TYR A 1 132 ? -16.804 7.745 11.173 1.00 80.12 132 TYR A O 1
ATOM 1123 N N . HIS A 1 133 ? -15.204 6.204 10.859 1.00 72.69 133 HIS A N 1
ATOM 1124 C CA . HIS A 1 133 ? -15.636 5.340 11.958 1.00 72.69 133 HIS A CA 1
ATOM 1125 C C . HIS A 1 133 ? -15.640 6.063 13.319 1.00 72.69 133 HIS A C 1
ATOM 1127 O O . HIS A 1 133 ? -16.560 5.878 14.119 1.00 72.69 133 HIS A O 1
ATOM 1133 N N . LYS A 1 134 ? -14.629 6.903 13.593 1.00 70.81 134 LYS A N 1
ATOM 1134 C CA . LYS A 1 134 ? -14.548 7.707 14.823 1.00 70.81 134 LYS A CA 1
ATOM 1135 C C . LYS A 1 134 ? -15.683 8.732 14.905 1.00 70.81 134 LYS A C 1
ATOM 1137 O O . LYS A 1 134 ? -16.243 8.894 15.982 1.00 70.81 134 LYS A O 1
ATOM 1142 N N . LEU A 1 135 ? -16.042 9.384 13.798 1.00 73.94 135 LEU A N 1
ATOM 1143 C CA . LEU A 1 135 ? -17.156 10.338 13.747 1.00 73.94 135 LEU A CA 1
ATOM 1144 C C . LEU A 1 135 ? -18.506 9.646 13.979 1.00 73.94 135 LEU A C 1
ATOM 1146 O O . LEU A 1 135 ? -19.299 10.116 14.788 1.00 73.94 135 LEU A O 1
ATOM 1150 N N . THR A 1 136 ? -18.741 8.491 13.354 1.00 71.56 136 THR A N 1
ATOM 1151 C CA . THR A 1 136 ? -19.995 7.737 13.531 1.00 71.56 136 THR A CA 1
ATOM 1152 C C . THR A 1 136 ? -20.157 7.110 14.916 1.00 71.56 136 THR A C 1
ATOM 1154 O O . THR A 1 136 ? -21.282 6.974 15.378 1.00 71.56 136 THR A O 1
ATOM 1157 N N . MET A 1 137 ? -19.070 6.726 15.597 1.00 61.22 137 MET A N 1
ATOM 1158 C CA . MET A 1 137 ? -19.148 6.184 16.965 1.00 61.22 137 MET A CA 1
ATOM 1159 C C . MET A 1 137 ? -19.023 7.254 18.059 1.00 61.22 137 MET A C 1
ATOM 1161 O O . MET A 1 137 ? -19.466 7.021 19.176 1.00 61.22 137 MET A O 1
ATOM 1165 N N . GLY A 1 138 ? -18.426 8.410 17.758 1.00 52.81 138 GLY A N 1
ATOM 1166 C CA . GLY A 1 138 ? -18.287 9.537 18.685 1.00 52.81 138 GLY A CA 1
ATOM 1167 C C . GLY A 1 138 ? -19.486 10.491 18.714 1.00 52.81 138 GLY A C 1
ATOM 1168 O O . GLY A 1 138 ? -19.559 11.313 19.615 1.00 52.81 138 GLY A O 1
ATOM 1169 N N . GLY A 1 139 ? -20.417 10.386 17.759 1.00 43.72 139 GLY A N 1
ATOM 1170 C CA . GLY A 1 139 ? -21.665 11.164 17.728 1.00 43.72 139 GLY A CA 1
ATOM 1171 C C . GLY A 1 139 ? -22.842 10.530 18.481 1.00 43.72 139 GLY A C 1
ATOM 1172 O O . GLY A 1 139 ? -23.957 11.021 18.365 1.00 43.72 139 GLY A O 1
ATOM 1173 N N . GLY A 1 140 ? -22.615 9.424 19.198 1.00 40.44 140 GLY A N 1
ATOM 1174 C CA . GLY A 1 140 ? -23.617 8.733 20.020 1.00 40.44 140 GLY A CA 1
ATOM 1175 C C . GLY A 1 140 ? -23.355 8.847 21.524 1.00 40.44 140 GLY A C 1
ATOM 1176 O O . GLY A 1 140 ? -23.626 7.889 22.245 1.00 40.44 140 GLY A O 1
ATOM 1177 N N . GLY A 1 141 ? -22.749 9.955 21.960 1.00 35.09 141 GLY A N 1
ATOM 1178 C CA . GLY A 1 141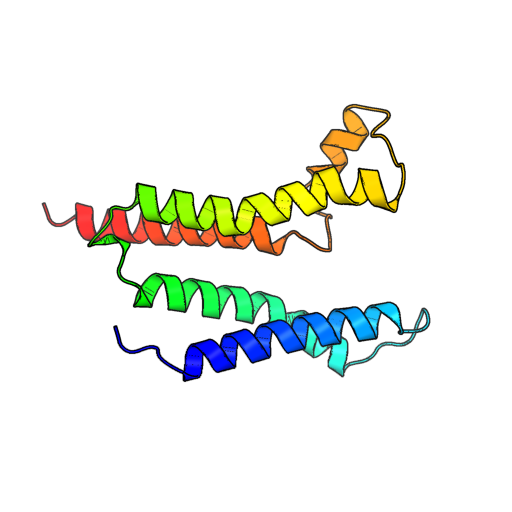 ? -22.560 10.314 23.368 1.00 35.09 141 GLY A CA 1
ATOM 1179 C C . GLY A 1 141 ? -23.502 11.432 23.769 1.00 35.09 141 GLY A C 1
ATOM 1180 O O . GLY A 1 141 ? -23.618 12.384 22.967 1.00 35.09 141 GLY A O 1
#

Organism: NCBI:txid626929

Sequence (141 aa):
MQRVEHIDYLKGFAILMVLLGHIFIAKAPAGMHYPFCEIIYSFHMSLFFFVSGFLAYKTNQIKEKGIVFFIKKRAISLLTPYLFWLFIAPYFIKNSYPTNIGELMSKFYFIPNLNYWFLPLLFIFNIIYLLYHKLTMGGGG